Protein AF-A0A440UTG7-F1 (afdb_monomer_lite)

Sequence (67 aa):
MLTLLKLLKDGRFHSGQALGAGLGISRSAVWKQLQHLEAELGLSVHKVRGKGYRLAKPLLLLDAAEI

Structure (mmCIF, N/CA/C/O backbone):
data_AF-A0A440UTG7-F1
#
_entry.id   AF-A0A440UTG7-F1
#
loop_
_atom_site.group_PDB
_atom_site.id
_atom_site.type_symbol
_atom_site.label_atom_id
_atom_site.label_alt_id
_atom_site.label_comp_id
_atom_site.label_asym_id
_atom_site.label_entity_id
_atom_site.label_seq_id
_atom_site.pdbx_PDB_ins_code
_atom_site.Cartn_x
_atom_site.Cartn_y
_atom_site.Cartn_z
_atom_site.occupancy
_atom_site.B_iso_or_equiv
_atom_site.auth_seq_id
_atom_site.auth_comp_id
_atom_site.auth_asym_id
_atom_site.auth_atom_id
_atom_site.pdbx_PDB_model_num
ATOM 1 N N . MET A 1 1 ? -0.927 9.627 -1.037 1.00 73.56 1 MET A N 1
ATOM 2 C CA . MET A 1 1 ? -1.660 8.870 0.000 1.00 73.56 1 MET A CA 1
ATOM 3 C C . MET A 1 1 ? -3.117 8.614 -0.364 1.00 73.56 1 MET A C 1
ATOM 5 O O . MET A 1 1 ? -3.467 7.460 -0.578 1.00 73.56 1 MET A O 1
ATOM 9 N N . LEU A 1 2 ? -3.955 9.652 -0.506 1.00 84.88 2 LEU A N 1
ATOM 10 C CA . LEU A 1 2 ? -5.400 9.481 -0.736 1.00 84.88 2 LEU A CA 1
ATOM 11 C C . LEU A 1 2 ? -5.725 8.661 -2.000 1.00 84.88 2 LEU A C 1
ATOM 13 O O . LEU A 1 2 ? -6.608 7.811 -1.979 1.00 84.88 2 LEU A O 1
ATOM 17 N N . THR A 1 3 ? -4.970 8.854 -3.085 1.00 90.88 3 THR A N 1
ATOM 18 C CA . THR A 1 3 ? -5.140 8.093 -4.334 1.00 90.88 3 THR A CA 1
ATOM 19 C C . THR A 1 3 ? -4.885 6.596 -4.144 1.00 90.88 3 THR A C 1
ATOM 21 O O . THR A 1 3 ? -5.664 5.782 -4.626 1.00 90.88 3 THR A O 1
ATOM 24 N N . LEU A 1 4 ? -3.848 6.213 -3.388 1.00 93.44 4 LEU A N 1
ATOM 25 C CA . LEU A 1 4 ? -3.552 4.805 -3.098 1.00 93.44 4 LEU A CA 1
ATOM 26 C C . LEU A 1 4 ? -4.667 4.163 -2.258 1.00 93.44 4 LEU A C 1
ATOM 28 O O . LEU A 1 4 ? -5.077 3.041 -2.544 1.00 93.44 4 LEU A O 1
ATOM 32 N N . LEU A 1 5 ? -5.212 4.893 -1.280 1.00 93.12 5 LEU A N 1
ATOM 33 C CA . LEU A 1 5 ? -6.378 4.445 -0.511 1.00 93.12 5 LEU A CA 1
ATOM 34 C C . LEU A 1 5 ? -7.612 4.265 -1.396 1.00 93.12 5 LEU A C 1
ATOM 36 O O . LEU A 1 5 ? -8.280 3.242 -1.292 1.00 93.12 5 LEU A O 1
ATOM 40 N N . LYS A 1 6 ? -7.891 5.204 -2.309 1.00 93.06 6 LYS A N 1
ATOM 41 C CA . LYS A 1 6 ? -9.009 5.093 -3.263 1.00 93.06 6 LYS A CA 1
ATOM 42 C C . LYS A 1 6 ? -8.886 3.864 -4.166 1.00 93.06 6 LYS A C 1
ATOM 44 O O . LYS A 1 6 ? -9.902 3.241 -4.453 1.00 93.06 6 LYS A O 1
ATOM 49 N N . LEU A 1 7 ? -7.670 3.500 -4.575 1.00 95.06 7 LEU A N 1
ATOM 50 C CA . LEU A 1 7 ? -7.417 2.301 -5.383 1.00 95.06 7 LEU A CA 1
ATOM 51 C C . LEU A 1 7 ? -7.612 1.002 -4.589 1.00 95.06 7 LEU A C 1
ATOM 53 O O . LEU A 1 7 ? -8.025 0.002 -5.160 1.00 95.06 7 LEU A O 1
ATOM 57 N N . LEU A 1 8 ? -7.331 1.012 -3.284 1.00 95.31 8 LEU A N 1
ATOM 58 C CA . LEU A 1 8 ? -7.405 -0.176 -2.429 1.00 95.31 8 LEU A CA 1
ATOM 59 C C . LEU A 1 8 ? -8.699 -0.294 -1.611 1.00 95.31 8 LEU A C 1
ATOM 61 O O . LEU A 1 8 ? -8.892 -1.309 -0.938 1.00 95.31 8 LEU A O 1
ATOM 65 N N . LYS A 1 9 ? -9.578 0.719 -1.646 1.00 94.00 9 LYS A N 1
ATOM 66 C CA . LYS A 1 9 ? -10.781 0.800 -0.796 1.00 94.00 9 LYS A CA 1
ATOM 67 C C . LYS A 1 9 ? -11.715 -0.404 -0.950 1.00 94.00 9 LYS A C 1
ATOM 69 O O . LYS A 1 9 ? -12.407 -0.768 -0.005 1.00 94.00 9 LYS A O 1
ATOM 74 N N . ASP A 1 10 ? -11.691 -1.046 -2.118 1.00 93.88 10 ASP A N 1
ATOM 75 C CA . ASP A 1 10 ? -12.496 -2.226 -2.442 1.00 93.88 10 ASP A CA 1
ATOM 76 C C . ASP A 1 10 ? -12.065 -3.508 -1.701 1.00 93.88 10 ASP A C 1
ATOM 78 O O . ASP A 1 10 ? -12.778 -4.513 -1.744 1.00 93.88 10 ASP A O 1
ATOM 82 N N . GLY A 1 11 ? -10.909 -3.499 -1.025 1.00 93.88 11 GLY A N 1
ATOM 83 C CA . GLY A 1 11 ? -10.374 -4.650 -0.296 1.00 93.88 11 GLY A CA 1
ATOM 84 C C . GLY A 1 11 ? -9.919 -5.811 -1.191 1.00 93.88 11 GLY A C 1
ATOM 85 O O . GLY A 1 11 ? -9.665 -6.913 -0.686 1.00 93.88 11 GLY A O 1
ATOM 86 N N . ARG A 1 12 ? -9.811 -5.603 -2.509 1.00 96.19 12 ARG A N 1
ATOM 87 C CA . ARG A 1 12 ? -9.372 -6.612 -3.484 1.00 96.19 12 ARG A CA 1
ATOM 88 C C . ARG A 1 12 ? -7.863 -6.542 -3.691 1.00 96.19 12 ARG A C 1
ATOM 90 O O . ARG A 1 12 ? -7.200 -5.592 -3.292 1.00 96.19 12 ARG A O 1
ATOM 97 N N . PHE A 1 13 ? -7.300 -7.594 -4.282 1.00 97.56 13 PHE A N 1
ATOM 98 C CA . PHE A 1 13 ? -5.882 -7.603 -4.631 1.00 97.56 13 PHE A CA 1
ATOM 99 C C . PHE A 1 13 ? -5.631 -6.790 -5.896 1.00 97.56 13 PHE A C 1
ATOM 101 O O . PHE A 1 13 ? -6.207 -7.081 -6.941 1.00 97.56 13 PHE A O 1
ATOM 108 N N . HIS A 1 14 ? -4.686 -5.862 -5.801 1.00 97.75 14 HIS A N 1
ATOM 109 C CA . HIS A 1 14 ? -4.192 -5.053 -6.906 1.00 97.75 14 HIS A CA 1
ATOM 110 C C . HIS A 1 14 ? -2.700 -5.294 -7.090 1.00 97.75 14 HIS A C 1
ATOM 112 O O . HIS A 1 14 ? -1.926 -5.285 -6.126 1.00 97.75 14 HIS A O 1
ATOM 118 N N . SER A 1 15 ? -2.264 -5.522 -8.327 1.00 97.31 15 SER A N 1
ATOM 119 C CA . SER A 1 15 ? -0.844 -5.739 -8.599 1.00 97.31 15 SER A CA 1
ATOM 120 C C . SER A 1 15 ? -0.048 -4.458 -8.323 1.00 97.31 15 SER A C 1
ATOM 122 O O . SER A 1 15 ? -0.517 -3.346 -8.554 1.00 97.31 15 SER A O 1
ATOM 124 N N . GLY A 1 16 ? 1.199 -4.594 -7.861 1.00 96.62 16 GLY A N 1
ATOM 125 C CA . GLY A 1 16 ? 2.057 -3.424 -7.636 1.00 96.62 16 GLY A CA 1
ATOM 126 C C . GLY A 1 16 ? 2.345 -2.622 -8.909 1.00 96.62 16 GLY A C 1
ATOM 127 O O . GLY A 1 16 ? 2.642 -1.438 -8.824 1.00 96.62 16 GLY A O 1
ATOM 128 N N . GLN A 1 17 ? 2.244 -3.260 -10.078 1.00 96.75 17 GLN A N 1
ATOM 129 C CA . GLN A 1 17 ? 2.371 -2.597 -11.372 1.00 96.75 17 GLN A CA 1
ATOM 130 C C . GLN A 1 17 ? 1.119 -1.779 -11.708 1.00 96.75 17 GLN A C 1
ATOM 132 O O . GLN A 1 17 ? 1.261 -0.636 -12.123 1.00 96.75 17 GLN A O 1
ATOM 137 N N . ALA A 1 18 ? -0.084 -2.317 -11.472 1.00 96.75 18 ALA A N 1
ATOM 138 C CA . ALA A 1 18 ? -1.336 -1.583 -11.674 1.00 96.75 18 ALA A CA 1
ATOM 139 C C . ALA A 1 18 ? -1.433 -0.375 -10.730 1.00 96.75 18 ALA A C 1
ATOM 141 O O . ALA A 1 18 ? -1.718 0.735 -11.171 1.00 96.75 18 ALA A O 1
ATOM 142 N N . LEU A 1 19 ? -1.107 -0.575 -9.447 1.00 97.19 19 LEU A N 1
ATOM 143 C CA . LEU A 1 19 ? -1.034 0.510 -8.465 1.00 97.19 19 LEU A CA 1
ATOM 144 C C . LEU A 1 19 ? 0.011 1.560 -8.858 1.00 97.19 19 LEU A C 1
ATOM 146 O O . LEU A 1 19 ? -0.258 2.751 -8.765 1.00 97.19 19 LEU A O 1
ATOM 150 N N . GLY A 1 20 ? 1.187 1.128 -9.321 1.00 97.25 20 GLY A N 1
ATOM 151 C CA . GLY A 1 20 ? 2.242 2.033 -9.773 1.00 97.25 20 GLY A CA 1
ATOM 152 C C . GLY A 1 20 ? 1.809 2.867 -10.976 1.00 97.25 20 GLY A C 1
ATOM 153 O O . GLY A 1 20 ? 1.962 4.083 -10.953 1.00 97.25 20 GLY A O 1
ATOM 154 N N . ALA A 1 21 ? 1.189 2.236 -11.977 1.00 96.94 21 ALA A N 1
ATOM 155 C CA . ALA A 1 21 ? 0.646 2.921 -13.148 1.00 96.94 21 ALA A CA 1
ATOM 156 C C . ALA A 1 21 ? -0.437 3.944 -12.768 1.00 96.94 21 ALA A C 1
ATOM 158 O O . ALA A 1 21 ? -0.362 5.089 -13.202 1.00 96.94 21 ALA A O 1
ATOM 159 N N . GLY A 1 22 ? -1.385 3.574 -11.898 1.00 95.38 22 GLY A N 1
ATOM 160 C CA . GLY A 1 22 ? -2.432 4.486 -11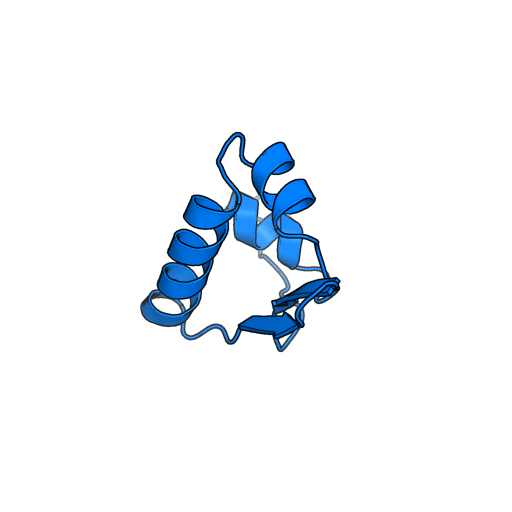.417 1.00 95.38 22 GLY A CA 1
ATOM 161 C C . GLY A 1 22 ? -1.917 5.648 -10.556 1.00 95.38 22 GLY A C 1
ATOM 162 O O . GLY A 1 22 ? -2.622 6.636 -10.375 1.00 95.38 22 GLY A O 1
ATOM 163 N N . LEU A 1 23 ? -0.695 5.544 -10.029 1.00 95.50 23 LEU A N 1
ATOM 164 C CA . LEU A 1 23 ? -0.042 6.570 -9.212 1.00 95.50 23 LEU A CA 1
ATOM 165 C C . LEU A 1 23 ? 1.086 7.311 -9.948 1.00 95.50 23 LEU A C 1
ATOM 167 O O . LEU A 1 23 ? 1.632 8.259 -9.390 1.00 95.50 23 LEU A O 1
ATOM 171 N N . GLY A 1 24 ? 1.467 6.881 -11.155 1.00 96.81 24 GLY A N 1
ATOM 172 C CA . GLY A 1 24 ? 2.628 7.414 -11.875 1.00 96.81 24 GLY A CA 1
ATOM 173 C C . GLY A 1 24 ? 3.976 7.126 -11.196 1.00 96.81 24 GLY A C 1
ATOM 174 O O . GLY A 1 24 ? 4.912 7.908 -11.338 1.00 96.81 24 GLY A O 1
ATOM 175 N N . ILE A 1 25 ? 4.091 6.033 -10.432 1.00 96.94 25 ILE A N 1
ATOM 176 C CA . ILE A 1 25 ? 5.302 5.679 -9.670 1.00 96.94 25 ILE A CA 1
ATOM 177 C C . ILE A 1 25 ? 5.737 4.229 -9.907 1.00 96.94 25 ILE A C 1
ATOM 179 O O . ILE A 1 25 ? 4.983 3.383 -10.384 1.00 96.94 25 ILE A O 1
ATOM 183 N N . SER A 1 26 ? 6.973 3.906 -9.519 1.00 97.44 26 SER A N 1
ATOM 184 C CA . SER A 1 26 ? 7.483 2.536 -9.615 1.00 97.44 26 SER A CA 1
ATOM 185 C C . SER A 1 26 ? 6.802 1.586 -8.623 1.00 97.44 26 SER A C 1
ATOM 187 O O . SER A 1 26 ? 6.359 1.979 -7.541 1.00 97.44 26 SER A O 1
ATOM 189 N N . ARG A 1 27 ? 6.817 0.283 -8.932 1.00 95.00 27 ARG A N 1
ATOM 190 C CA . ARG A 1 27 ? 6.339 -0.773 -8.021 1.00 95.00 27 ARG A CA 1
ATOM 191 C C . ARG A 1 27 ? 7.005 -0.707 -6.638 1.00 95.00 27 ARG A C 1
ATOM 193 O O . ARG A 1 27 ? 6.357 -0.969 -5.627 1.00 95.00 27 ARG A O 1
ATOM 200 N N . SER A 1 28 ? 8.294 -0.3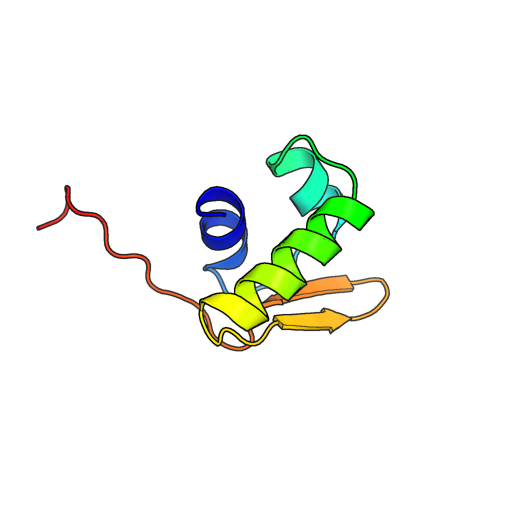78 -6.581 1.00 95.38 28 SER A N 1
ATOM 201 C CA . SER A 1 28 ? 9.027 -0.262 -5.315 1.00 95.38 28 SER A CA 1
ATOM 202 C C . SER A 1 28 ? 8.571 0.953 -4.502 1.00 95.38 28 SER A C 1
ATOM 204 O O . SER A 1 28 ? 8.510 0.875 -3.278 1.00 95.38 28 SER A O 1
ATOM 206 N N . ALA A 1 29 ? 8.202 2.057 -5.162 1.00 96.44 29 ALA A N 1
ATOM 207 C CA . ALA A 1 29 ? 7.634 3.230 -4.500 1.00 96.44 29 ALA A CA 1
ATOM 208 C C . ALA A 1 29 ? 6.227 2.957 -3.939 1.00 96.44 29 ALA A C 1
ATOM 210 O O . ALA A 1 29 ? 5.925 3.406 -2.835 1.00 96.44 29 ALA A O 1
ATOM 211 N N . VAL A 1 30 ? 5.408 2.149 -4.630 1.00 96.75 30 VAL A N 1
ATOM 212 C CA . VAL A 1 30 ? 4.118 1.667 -4.093 1.00 96.75 30 VAL A CA 1
ATOM 213 C C . VAL A 1 30 ? 4.316 0.946 -2.762 1.00 96.75 30 VAL A C 1
ATOM 215 O O . VAL A 1 30 ? 3.597 1.217 -1.807 1.00 96.75 30 VAL A O 1
ATOM 218 N N . TRP A 1 31 ? 5.313 0.059 -2.667 1.00 95.12 31 TRP A N 1
ATOM 219 C CA . TRP A 1 31 ? 5.596 -0.654 -1.418 1.00 95.12 31 TRP A CA 1
ATOM 220 C C . TRP A 1 31 ? 5.933 0.297 -0.265 1.00 95.12 31 TRP A C 1
ATOM 222 O O . TRP A 1 31 ? 5.386 0.136 0.821 1.00 95.12 31 TRP A O 1
ATOM 232 N N . LYS A 1 32 ? 6.757 1.322 -0.512 1.00 95.62 32 LYS A N 1
ATOM 233 C CA . LYS A 1 32 ? 7.081 2.334 0.506 1.00 95.62 32 LYS A CA 1
ATOM 234 C C . LYS A 1 32 ? 5.837 3.098 0.971 1.00 95.62 32 LYS A C 1
ATOM 236 O O . LYS A 1 32 ? 5.667 3.297 2.167 1.00 95.62 32 LYS A O 1
ATOM 241 N N . GLN A 1 33 ? 4.948 3.487 0.049 1.00 95.12 33 GLN A N 1
ATOM 242 C CA . GLN A 1 33 ? 3.691 4.145 0.429 1.00 95.12 33 GLN A CA 1
ATOM 243 C C . GLN A 1 33 ? 2.755 3.221 1.212 1.00 95.12 33 GLN A C 1
ATOM 245 O O . GLN A 1 33 ? 2.082 3.689 2.122 1.00 95.12 33 GLN A O 1
ATOM 250 N N . LEU A 1 34 ? 2.721 1.921 0.898 1.00 95.25 34 LEU A N 1
ATOM 251 C CA . LEU A 1 34 ? 1.936 0.958 1.672 1.00 95.25 34 LEU A CA 1
ATOM 252 C C . LEU A 1 34 ? 2.453 0.838 3.102 1.00 95.25 34 LEU A C 1
ATOM 254 O O . LEU A 1 34 ? 1.661 0.962 4.021 1.00 95.25 34 LEU A O 1
ATOM 258 N N . GLN A 1 35 ? 3.765 0.692 3.294 1.00 94.75 35 GLN A N 1
ATOM 259 C CA . GLN A 1 35 ? 4.357 0.658 4.638 1.00 94.75 35 GLN A CA 1
ATOM 260 C C . GLN A 1 35 ? 4.037 1.926 5.437 1.00 94.75 35 GLN A C 1
ATOM 262 O O . GLN A 1 35 ? 3.761 1.866 6.630 1.00 94.75 35 GLN A O 1
ATOM 267 N N . HIS A 1 36 ? 4.051 3.078 4.771 1.00 93.56 36 HIS A N 1
ATOM 268 C CA . HIS A 1 36 ? 3.712 4.344 5.401 1.00 93.56 36 HIS A CA 1
ATOM 269 C C . HIS A 1 36 ? 2.222 4.433 5.768 1.00 93.56 36 HIS A C 1
ATOM 271 O O . HIS A 1 36 ? 1.908 4.865 6.868 1.00 93.56 36 HIS A O 1
ATOM 277 N N . LEU A 1 37 ? 1.311 3.933 4.922 1.00 91.00 37 LEU A N 1
ATOM 278 C CA . LEU A 1 37 ? -0.111 3.791 5.271 1.00 91.00 37 LEU A CA 1
ATOM 279 C C . LEU A 1 37 ? -0.324 2.906 6.504 1.00 91.00 37 LEU A C 1
ATOM 281 O O . LEU A 1 37 ? -1.169 3.227 7.339 1.00 91.00 37 LEU A O 1
ATOM 285 N N . GLU A 1 38 ? 0.418 1.802 6.618 1.00 92.88 38 GLU A N 1
ATOM 286 C CA . GLU A 1 38 ? 0.329 0.932 7.793 1.00 92.88 38 GLU A CA 1
ATOM 287 C C . GLU A 1 38 ? 0.792 1.659 9.062 1.00 92.88 38 GLU A C 1
ATOM 289 O O . GLU A 1 38 ? 0.127 1.578 10.093 1.00 92.88 38 GLU A O 1
ATOM 294 N N . ALA A 1 39 ? 1.888 2.416 8.971 1.00 93.38 39 ALA A N 1
ATOM 295 C CA . ALA A 1 39 ? 2.458 3.144 10.101 1.00 93.38 39 ALA A CA 1
ATOM 296 C C . ALA A 1 39 ? 1.617 4.357 10.538 1.00 93.38 39 ALA A C 1
ATOM 298 O O . ALA A 1 39 ? 1.422 4.560 11.732 1.00 93.38 39 ALA A O 1
ATOM 299 N N . GLU A 1 40 ? 1.126 5.163 9.594 1.00 91.75 40 GLU A N 1
ATOM 300 C CA . GLU A 1 40 ? 0.419 6.412 9.906 1.00 91.75 40 GLU A CA 1
ATOM 301 C C . GLU A 1 40 ? -1.051 6.201 10.267 1.00 91.75 40 GLU A C 1
ATOM 303 O O . GLU A 1 40 ? -1.585 6.911 11.116 1.00 91.75 40 GLU A O 1
ATOM 308 N N . LEU A 1 41 ? -1.723 5.252 9.610 1.00 89.50 41 LEU A N 1
ATOM 309 C CA . LEU A 1 41 ? -3.175 5.076 9.729 1.00 89.50 41 LEU A CA 1
ATOM 310 C C . LEU A 1 41 ? -3.565 3.782 10.451 1.00 89.50 41 LEU A C 1
ATOM 312 O O . LEU A 1 41 ? -4.755 3.493 10.576 1.00 89.50 41 LEU A O 1
ATOM 316 N N . GLY A 1 42 ? -2.591 2.972 10.881 1.00 90.62 42 GLY A N 1
ATOM 317 C CA . GLY A 1 42 ? -2.849 1.680 11.523 1.00 90.62 42 GLY A CA 1
ATOM 318 C C . GLY A 1 42 ? -3.584 0.687 10.616 1.00 90.62 42 GLY A C 1
ATOM 319 O O . GLY A 1 42 ? -4.226 -0.249 11.095 1.00 90.62 42 GLY A O 1
ATOM 320 N N . LEU A 1 43 ? -3.540 0.901 9.299 1.00 91.44 43 LEU A N 1
ATOM 321 C CA . LEU A 1 43 ? -4.156 0.007 8.328 1.00 91.44 43 LEU A CA 1
ATOM 322 C C . LEU A 1 43 ? -3.287 -1.234 8.164 1.00 91.44 43 LEU A C 1
ATOM 324 O O . LEU A 1 43 ? -2.071 -1.145 8.166 1.00 91.44 43 LEU A O 1
ATOM 328 N N . SER A 1 44 ? -3.892 -2.401 7.976 1.00 94.00 44 SER A N 1
ATOM 329 C CA . SER A 1 44 ? -3.130 -3.614 7.659 1.00 94.00 44 SER A CA 1
ATOM 330 C C . SER A 1 44 ? -3.210 -3.910 6.168 1.00 94.00 44 SER A C 1
ATOM 332 O O . SER A 1 44 ? -4.306 -3.929 5.594 1.00 94.00 44 SER A O 1
ATOM 334 N N . VAL A 1 45 ? -2.069 -4.178 5.535 1.00 94.94 45 VAL A N 1
ATOM 335 C CA . VAL A 1 45 ? -1.974 -4.526 4.114 1.00 94.94 45 VAL A CA 1
ATOM 336 C C . VAL A 1 45 ? -1.540 -5.982 3.966 1.00 94.94 45 VAL A C 1
ATOM 338 O O . VAL A 1 45 ? -0.499 -6.415 4.448 1.00 94.94 45 VAL A O 1
ATOM 341 N N . HIS A 1 46 ? -2.311 -6.761 3.214 1.00 96.31 46 HIS A N 1
ATOM 342 C CA . HIS A 1 46 ? -1.922 -8.112 2.829 1.00 96.31 46 HIS A CA 1
ATOM 343 C C . HIS A 1 46 ? -1.197 -8.095 1.487 1.00 96.31 46 HIS A C 1
ATOM 345 O O . HIS A 1 46 ? -1.719 -7.607 0.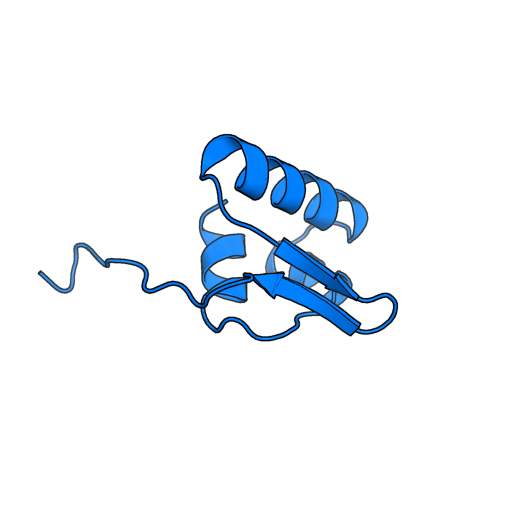482 1.00 96.31 46 HIS A O 1
ATOM 351 N N . LYS A 1 47 ? -0.013 -8.706 1.457 1.00 95.44 47 LYS A N 1
ATOM 352 C CA . LYS A 1 47 ? 0.817 -8.872 0.262 1.00 95.44 47 LYS A CA 1
ATOM 353 C C . LYS A 1 47 ? 0.923 -10.347 -0.100 1.00 95.44 47 LYS A C 1
ATOM 355 O O . LYS A 1 47 ? 1.348 -11.158 0.716 1.00 95.44 47 LYS A O 1
ATOM 360 N N . VAL A 1 48 ? 0.632 -10.681 -1.354 1.00 96.00 48 VAL A N 1
ATOM 361 C CA . VAL A 1 48 ? 0.827 -12.033 -1.897 1.00 96.00 48 VAL A CA 1
ATOM 362 C C . VAL A 1 48 ? 1.722 -11.955 -3.130 1.00 96.00 48 VAL A C 1
ATOM 364 O O . VAL A 1 48 ? 1.441 -11.217 -4.081 1.00 96.00 48 VAL A O 1
ATOM 367 N N . ARG A 1 49 ? 2.829 -12.711 -3.120 1.00 92.94 49 ARG A N 1
ATOM 368 C CA . ARG A 1 49 ? 3.772 -12.778 -4.248 1.00 92.94 49 ARG A CA 1
ATOM 369 C C . ARG A 1 49 ? 3.028 -13.222 -5.512 1.00 92.94 49 ARG A C 1
ATOM 37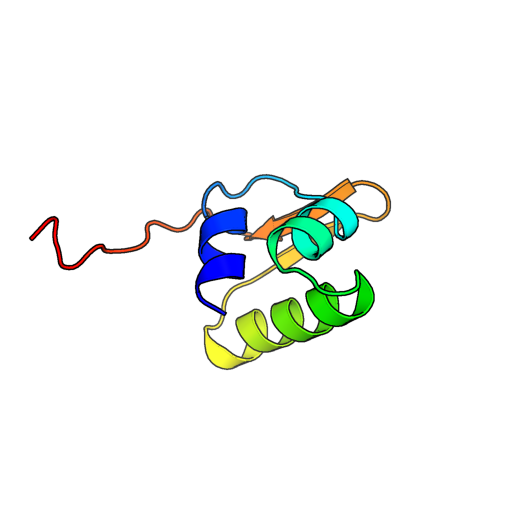1 O O . ARG A 1 49 ? 2.253 -14.164 -5.472 1.00 92.94 49 ARG A O 1
ATOM 378 N N . GLY A 1 50 ? 3.237 -12.510 -6.618 1.00 92.88 50 GLY A N 1
ATOM 379 C CA . GLY A 1 50 ? 2.564 -12.778 -7.897 1.00 92.88 50 GLY A CA 1
ATOM 380 C C . GLY A 1 50 ? 1.121 -12.266 -8.002 1.00 92.88 50 GLY A C 1
ATOM 381 O O . GLY A 1 50 ? 0.633 -12.123 -9.114 1.00 92.88 50 GLY A O 1
ATOM 382 N N . LYS A 1 51 ? 0.460 -11.916 -6.888 1.00 95.12 51 LYS A N 1
ATOM 383 C CA . LYS A 1 51 ? -0.931 -11.428 -6.879 1.00 95.12 51 LYS A CA 1
ATOM 384 C C . LYS A 1 51 ? -1.035 -9.923 -6.626 1.00 95.12 51 LYS A C 1
ATOM 386 O O . LYS A 1 51 ? -1.788 -9.240 -7.308 1.00 95.12 51 LYS A O 1
ATOM 391 N N . GLY A 1 52 ? -0.252 -9.397 -5.680 1.00 96.44 52 GLY A N 1
ATOM 392 C CA . GLY A 1 52 ? -0.231 -7.971 -5.350 1.00 96.44 52 GLY A CA 1
ATOM 393 C C . GLY A 1 52 ? -0.584 -7.666 -3.898 1.00 96.44 52 GLY A C 1
ATOM 394 O O . GLY A 1 52 ? -0.184 -8.406 -2.996 1.00 96.44 52 GLY A O 1
ATOM 395 N N . TYR A 1 53 ? -1.301 -6.564 -3.694 1.00 97.31 53 TYR A N 1
ATOM 396 C CA . TYR A 1 53 ? -1.572 -5.945 -2.398 1.00 97.31 53 TYR A 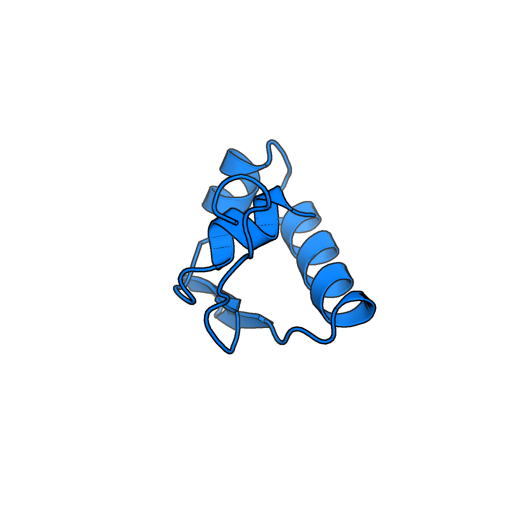CA 1
ATOM 397 C C . TYR A 1 53 ? -3.067 -5.695 -2.218 1.00 97.31 53 TYR A C 1
ATOM 399 O O . TYR A 1 53 ? -3.749 -5.358 -3.182 1.00 97.31 53 TYR A O 1
ATOM 407 N N . ARG A 1 54 ? -3.565 -5.838 -0.993 1.00 96.44 54 ARG A N 1
ATOM 408 C CA . ARG A 1 54 ? -4.922 -5.438 -0.604 1.00 96.44 54 ARG A CA 1
ATOM 409 C C . ARG A 1 54 ? -4.933 -4.922 0.821 1.00 96.44 54 ARG A C 1
ATOM 411 O O . ARG A 1 54 ? -4.086 -5.331 1.612 1.00 96.44 54 ARG A O 1
ATOM 418 N N . LEU A 1 55 ? -5.929 -4.124 1.177 1.00 95.75 55 LEU A N 1
ATOM 419 C CA . LEU A 1 55 ? -6.216 -3.865 2.585 1.00 95.75 55 LEU A CA 1
ATOM 420 C C . LEU A 1 55 ? -6.785 -5.128 3.246 1.00 95.75 55 LEU A C 1
ATOM 422 O O . LEU A 1 55 ? -7.497 -5.914 2.613 1.00 95.75 55 LEU A O 1
ATOM 426 N N . ALA A 1 56 ? -6.460 -5.335 4.520 1.00 94.12 56 ALA A N 1
ATOM 427 C CA . ALA A 1 56 ? -6.973 -6.455 5.303 1.00 94.12 56 ALA A CA 1
ATOM 428 C C . ALA A 1 56 ? -8.498 -6.380 5.462 1.00 94.12 56 ALA A C 1
ATOM 430 O O . ALA A 1 56 ? -9.170 -7.413 5.454 1.00 94.12 56 ALA A O 1
ATOM 431 N N . LYS A 1 57 ? -9.034 -5.158 5.549 1.00 91.81 57 LYS A N 1
ATOM 432 C CA . LYS A 1 57 ? -10.465 -4.850 5.544 1.00 91.81 57 LYS A CA 1
ATOM 433 C C . LYS A 1 57 ? -10.751 -3.788 4.474 1.00 91.81 57 LYS A C 1
ATOM 435 O O . LYS A 1 57 ? -9.914 -2.903 4.293 1.00 91.81 57 LYS A O 1
ATOM 440 N N . PRO A 1 58 ? -11.888 -3.866 3.761 1.00 90.19 58 PRO A N 1
ATOM 441 C CA . PRO A 1 58 ? -12.304 -2.794 2.863 1.00 90.19 5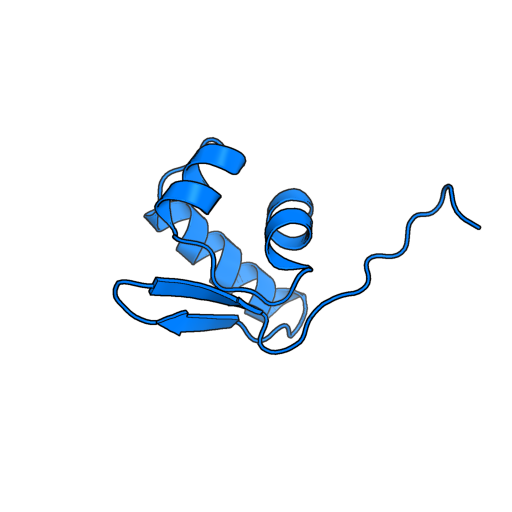8 PRO A CA 1
ATOM 442 C C . PRO A 1 58 ? -12.507 -1.496 3.651 1.00 90.19 58 PRO A C 1
ATOM 444 O O . PRO A 1 58 ? -12.810 -1.528 4.846 1.00 90.19 58 PRO A O 1
ATOM 447 N N . LEU A 1 59 ? -12.339 -0.362 2.976 1.00 90.31 59 LEU A N 1
ATOM 448 C CA . LEU A 1 59 ? -12.514 0.958 3.574 1.00 90.31 59 LEU A CA 1
ATOM 449 C C . LEU A 1 59 ? -13.687 1.678 2.926 1.00 90.31 59 LEU A C 1
ATOM 451 O O . LEU A 1 59 ? -13.786 1.754 1.701 1.00 90.31 59 LEU A O 1
ATOM 455 N N . LEU A 1 60 ? -14.523 2.276 3.767 1.00 89.44 60 LEU A N 1
ATOM 456 C CA . LEU A 1 60 ? -15.442 3.318 3.346 1.00 89.44 60 LEU A CA 1
ATOM 457 C C . LEU A 1 60 ? -14.744 4.661 3.564 1.00 89.44 60 LEU A C 1
ATOM 459 O O . LEU A 1 60 ? -14.404 5.012 4.690 1.00 89.44 60 LEU A O 1
ATOM 463 N N . LEU A 1 61 ? -14.482 5.381 2.477 1.00 88.44 61 LEU A N 1
ATOM 464 C CA . LEU A 1 61 ? -13.966 6.744 2.547 1.00 88.44 61 LEU A CA 1
ATOM 465 C C . LEU A 1 61 ? -15.158 7.691 2.645 1.00 88.44 61 LEU A C 1
ATOM 467 O O . LEU A 1 61 ? -16.076 7.576 1.839 1.00 88.44 61 LEU A O 1
ATOM 471 N N . LEU A 1 62 ? -15.130 8.599 3.617 1.00 88.06 62 LEU A N 1
ATOM 472 C CA . LEU A 1 62 ? -16.119 9.666 3.730 1.00 88.06 62 LEU A CA 1
ATOM 473 C C . LEU A 1 62 ? -15.851 10.716 2.646 1.00 88.06 62 LEU A C 1
ATOM 475 O O . LEU A 1 62 ? -14.693 11.076 2.412 1.00 88.06 62 LEU A O 1
ATOM 479 N N . ASP A 1 63 ? -16.913 11.200 2.011 1.00 85.50 63 ASP A N 1
ATOM 480 C CA . ASP A 1 63 ? -16.864 12.327 1.085 1.00 85.50 63 ASP A CA 1
ATOM 481 C C . ASP A 1 63 ? -17.603 13.510 1.711 1.00 85.50 63 ASP A C 1
ATOM 483 O O . ASP A 1 63 ? -18.758 13.390 2.108 1.00 85.50 63 ASP A O 1
ATOM 487 N N . ALA A 1 64 ? -16.920 14.648 1.834 1.00 84.06 64 ALA A N 1
ATOM 488 C CA . ALA A 1 64 ? -17.492 15.848 2.435 1.00 84.06 64 ALA A CA 1
ATOM 489 C C . ALA A 1 64 ? -18.606 16.471 1.575 1.00 84.06 64 ALA A C 1
ATOM 491 O O . ALA A 1 64 ? -19.382 17.265 2.095 1.00 84.06 64 ALA A O 1
ATOM 492 N N . ALA A 1 65 ? -18.680 16.132 0.283 1.00 84.19 65 ALA A N 1
ATOM 493 C CA . ALA A 1 65 ? -19.741 16.588 -0.613 1.00 84.19 65 ALA A CA 1
ATOM 494 C C . ALA A 1 65 ? -21.021 15.731 -0.535 1.00 84.19 65 ALA A C 1
ATOM 496 O O . ALA A 1 65 ? -22.033 16.113 -1.117 1.00 84.19 65 ALA A O 1
ATOM 497 N N . GLU A 1 66 ? -20.983 14.586 0.157 1.00 74.06 66 GLU A N 1
ATOM 498 C CA . GLU A 1 66 ? -22.136 13.694 0.361 1.00 74.06 66 GLU A CA 1
ATOM 499 C C . GLU A 1 66 ? -22.770 13.845 1.762 1.00 74.06 66 GLU A C 1
ATOM 501 O O . GLU A 1 66 ? -23.502 12.956 2.203 1.00 74.06 66 GLU A O 1
ATOM 506 N N . ILE A 1 67 ? -22.489 14.955 2.464 1.00 54.50 67 ILE A N 1
ATOM 507 C CA . ILE A 1 67 ? -23.016 15.285 3.804 1.00 54.50 67 ILE A CA 1
ATOM 508 C C . ILE A 1 67 ? -23.996 16.455 3.721 1.00 54.50 67 ILE A C 1
ATOM 510 O O . ILE A 1 67 ? -23.642 17.473 3.085 1.00 54.50 67 ILE A O 1
#

Secondary structure (DSSP, 8-state):
-HHHHHHHTT---B-HHHHHHHHTS-HHHHHHHHHHHHHHH---EEEETTTEEEESS------GGG-

Foldseek 3Di:
DVQLLVVQLAQAFDALVRSCVSVVHHSVVNVVVVVVCCVPVVWDWDQDPPGHIHTPDHDDDDDPVVD

Radius of gyration: 11.77 Å; chains: 1; bounding box: 32×29×25 Å

pLDDT: mean 92.62, std 6.67, range [54.5, 97.75]